Protein AF-A0A7V8RHR5-F1 (afdb_monomer)

Foldseek 3Di:
DALVVLLVVLVPDDDDDPLLVQLSVVVSVCSVVLHAADDDPLFGDLCSSCVSSVHHSQLCDPPRHDPSNVVNRVSCSVCSVNRVVSVVVDPDPVVVVVVVVVVVVVVVVVVVVVVVVVVVVVVVVVVVVVVVVD

Organism: NCBI:txid494916

Structure (mmCIF, N/CA/C/O backbone):
data_AF-A0A7V8RHR5-F1
#
_entry.id   AF-A0A7V8RHR5-F1
#
loop_
_atom_site.group_PDB
_atom_site.id
_atom_site.type_symbol
_atom_site.label_atom_id
_atom_site.label_alt_id
_atom_site.label_comp_id
_atom_site.label_asym_id
_atom_site.label_entity_id
_atom_site.label_seq_id
_atom_site.pdbx_PDB_ins_code
_atom_site.Cartn_x
_atom_site.Cartn_y
_atom_site.Cartn_z
_atom_site.occupancy
_atom_site.B_iso_or_equiv
_atom_site.auth_seq_id
_atom_site.auth_comp_id
_atom_site.auth_asym_id
_atom_site.auth_atom_id
_atom_site.pdbx_PDB_model_num
ATOM 1 N N . MET A 1 1 ? 16.356 12.638 -6.497 1.00 77.25 1 MET A N 1
ATOM 2 C CA . MET A 1 1 ? 14.891 12.557 -6.660 1.00 77.25 1 MET A CA 1
ATOM 3 C C . MET A 1 1 ? 14.276 12.607 -5.276 1.00 77.25 1 MET A C 1
ATOM 5 O O . MET A 1 1 ? 14.777 11.913 -4.400 1.00 77.25 1 MET A O 1
ATOM 9 N N . ASP A 1 2 ? 13.270 13.445 -5.064 1.00 86.75 2 ASP A N 1
ATOM 10 C CA . ASP A 1 2 ? 12.506 13.503 -3.814 1.00 86.75 2 ASP A CA 1
ATOM 11 C C . ASP A 1 2 ? 11.225 12.645 -3.887 1.00 86.75 2 ASP A C 1
ATOM 13 O O . ASP A 1 2 ? 10.862 12.114 -4.940 1.00 86.75 2 ASP A O 1
ATOM 17 N N . VAL A 1 3 ? 10.539 12.505 -2.750 1.00 87.19 3 VAL A N 1
ATOM 18 C CA . VAL A 1 3 ? 9.325 11.683 -2.606 1.00 87.19 3 VAL A CA 1
ATOM 19 C C . VAL A 1 3 ? 8.160 12.198 -3.457 1.00 87.19 3 VAL A C 1
ATOM 21 O O . VAL A 1 3 ? 7.401 11.389 -3.986 1.00 87.19 3 VAL A O 1
ATOM 24 N N . ASN A 1 4 ? 8.014 13.514 -3.631 1.00 89.06 4 ASN A N 1
ATOM 25 C CA . ASN A 1 4 ? 6.925 14.085 -4.427 1.00 89.06 4 ASN A CA 1
ATOM 26 C C . ASN A 1 4 ? 7.129 13.776 -5.910 1.00 89.06 4 ASN A C 1
ATOM 28 O O . ASN A 1 4 ? 6.196 13.333 -6.576 1.00 89.06 4 ASN A O 1
ATOM 32 N N . THR A 1 5 ? 8.368 13.892 -6.391 1.00 92.25 5 THR A N 1
ATOM 33 C CA . THR A 1 5 ? 8.738 13.468 -7.745 1.00 92.25 5 THR A CA 1
ATOM 34 C C . THR A 1 5 ? 8.439 11.975 -7.956 1.00 92.25 5 THR A C 1
ATOM 36 O O . THR A 1 5 ? 7.861 11.596 -8.974 1.00 92.25 5 THR A O 1
ATOM 39 N N . LEU A 1 6 ? 8.756 11.115 -6.979 1.00 91.88 6 LEU A N 1
ATOM 40 C CA . LEU A 1 6 ? 8.431 9.683 -7.043 1.00 91.88 6 LEU A CA 1
ATOM 41 C C . LEU A 1 6 ? 6.912 9.431 -7.102 1.00 91.88 6 LEU A C 1
ATOM 43 O O . LEU A 1 6 ? 6.459 8.596 -7.886 1.00 91.88 6 LEU A O 1
ATOM 47 N N . ILE A 1 7 ? 6.120 10.161 -6.311 1.00 92.81 7 ILE A N 1
ATOM 48 C CA . ILE A 1 7 ? 4.651 10.087 -6.332 1.00 92.81 7 ILE A CA 1
ATOM 49 C C . ILE A 1 7 ? 4.101 10.485 -7.707 1.00 92.81 7 ILE A C 1
ATOM 51 O O . ILE A 1 7 ? 3.210 9.813 -8.226 1.00 92.81 7 ILE A O 1
ATOM 55 N N . GLU A 1 8 ? 4.619 11.552 -8.315 1.00 94.06 8 GLU A N 1
ATOM 56 C CA . GLU A 1 8 ? 4.185 11.980 -9.647 1.00 94.06 8 GLU A CA 1
ATOM 57 C C . GLU A 1 8 ? 4.485 10.936 -10.722 1.00 94.06 8 GLU A C 1
ATOM 59 O O . GLU A 1 8 ? 3.638 10.683 -11.581 1.00 94.06 8 GLU A O 1
ATOM 64 N N . ILE A 1 9 ? 5.663 10.305 -10.667 1.00 94.38 9 ILE A N 1
ATOM 65 C CA . ILE A 1 9 ? 6.023 9.225 -11.592 1.00 94.38 9 ILE A CA 1
ATOM 66 C C . ILE A 1 9 ? 5.085 8.036 -11.387 1.00 94.38 9 ILE A C 1
ATOM 68 O O . ILE A 1 9 ? 4.525 7.540 -12.362 1.00 94.38 9 ILE A O 1
ATOM 72 N N . LEU A 1 10 ? 4.851 7.628 -10.133 1.00 94.00 10 LEU A N 1
ATOM 73 C CA . LEU A 1 10 ? 3.921 6.548 -9.798 1.00 94.00 10 LEU A CA 1
ATOM 74 C C . LEU A 1 10 ? 2.529 6.806 -10.370 1.00 94.00 10 LEU A C 1
ATOM 76 O O . LEU A 1 10 ? 1.970 5.902 -10.976 1.00 94.00 10 LEU A O 1
ATOM 80 N N . LEU A 1 11 ? 1.981 8.017 -10.226 1.00 93.12 11 LEU A N 1
ATOM 81 C CA . LEU A 1 11 ? 0.651 8.376 -10.739 1.00 93.12 11 LEU A CA 1
ATOM 82 C C . LEU A 1 11 ? 0.564 8.381 -12.271 1.00 93.12 11 LEU A C 1
ATOM 84 O O . LEU A 1 11 ? -0.516 8.162 -12.815 1.00 93.12 11 LEU A O 1
ATOM 88 N N . LYS A 1 12 ? 1.681 8.626 -12.962 1.00 94.19 12 LYS A N 1
ATOM 89 C CA . LYS A 1 12 ? 1.762 8.625 -14.431 1.00 94.19 12 LYS A CA 1
ATOM 90 C C . LYS A 1 12 ? 2.016 7.236 -15.020 1.00 94.19 12 LYS A C 1
ATOM 92 O O . LYS A 1 12 ? 1.947 7.087 -16.238 1.00 94.19 12 LYS A O 1
ATOM 97 N N . MET A 1 13 ? 2.315 6.225 -14.198 1.00 93.00 13 MET A N 1
ATOM 98 C CA . MET A 1 13 ? 2.539 4.867 -14.693 1.00 93.00 13 MET A CA 1
ATOM 99 C C . MET A 1 13 ? 1.266 4.305 -15.348 1.00 93.00 13 MET A C 1
ATOM 101 O O . MET A 1 13 ? 0.218 4.273 -14.694 1.00 93.00 13 MET A O 1
ATOM 105 N N . PRO A 1 14 ? 1.343 3.806 -16.595 1.00 89.75 14 PRO A N 1
ATOM 106 C CA . PRO A 1 14 ? 0.232 3.102 -17.214 1.00 89.75 14 PRO A CA 1
ATOM 107 C C . PRO A 1 14 ? 0.073 1.738 -16.537 1.00 89.75 14 PRO A C 1
ATOM 109 O O . PRO A 1 14 ? 0.921 0.860 -16.677 1.00 89.75 14 PRO A O 1
ATOM 112 N N . VAL A 1 15 ? -1.007 1.571 -15.777 1.00 91.25 15 VAL A N 1
ATOM 113 C CA . VA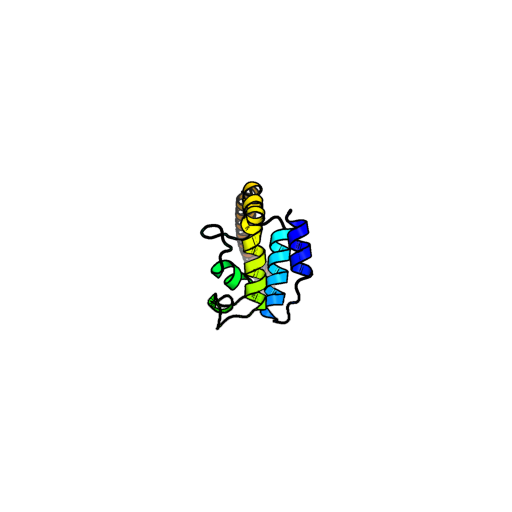L A 1 15 ? -1.350 0.320 -15.090 1.00 91.25 15 VAL A CA 1
ATOM 114 C C . VAL A 1 15 ? -2.740 -0.128 -15.527 1.00 91.25 15 VAL A C 1
ATOM 116 O O . VAL A 1 15 ? -3.721 0.590 -15.347 1.00 91.25 15 VAL A O 1
ATOM 119 N N . GLY A 1 16 ? -2.830 -1.311 -16.133 1.00 84.12 16 GLY A N 1
ATOM 120 C CA . GLY A 1 16 ? -4.087 -1.883 -16.623 1.00 84.12 16 GLY A CA 1
ATOM 121 C C . GLY A 1 16 ? -4.707 -2.881 -15.646 1.00 84.12 16 GLY A C 1
ATOM 122 O O . GLY A 1 16 ? -5.918 -3.099 -15.640 1.00 84.12 16 GLY A O 1
ATOM 123 N N . ASN A 1 17 ? -3.894 -3.492 -14.786 1.00 89.50 17 ASN A N 1
ATOM 124 C CA . ASN A 1 17 ? -4.351 -4.497 -13.838 1.00 89.50 17 ASN A CA 1
ATOM 125 C C . ASN A 1 17 ? -5.013 -3.878 -12.591 1.00 89.50 17 ASN A C 1
ATOM 127 O O . ASN A 1 17 ? -4.446 -3.011 -11.929 1.00 89.50 17 ASN A O 1
ATOM 131 N N . THR A 1 18 ? -6.177 -4.392 -12.182 1.00 90.44 18 THR A N 1
ATOM 132 C CA . THR A 1 18 ? -6.930 -3.879 -11.018 1.00 90.44 18 THR A CA 1
ATOM 133 C C . THR A 1 18 ? -6.161 -3.965 -9.696 1.00 90.44 18 THR A C 1
ATOM 135 O O . THR A 1 18 ? -6.262 -3.059 -8.865 1.00 90.44 18 THR A O 1
ATOM 138 N N . LYS A 1 19 ? -5.345 -5.009 -9.495 1.00 90.94 19 LYS A N 1
ATOM 139 C CA . LYS A 1 19 ? -4.474 -5.125 -8.314 1.00 90.94 19 LYS A CA 1
ATOM 140 C C . LYS A 1 19 ? -3.321 -4.128 -8.378 1.00 90.94 19 LYS A C 1
ATOM 142 O O . LYS A 1 19 ? -2.972 -3.574 -7.342 1.00 90.94 19 LYS A O 1
ATOM 147 N N . ALA A 1 20 ? -2.780 -3.859 -9.567 1.00 93.31 20 ALA A N 1
ATOM 148 C CA . ALA A 1 20 ? -1.745 -2.843 -9.760 1.00 93.31 20 ALA A CA 1
ATOM 149 C C . ALA A 1 20 ? -2.276 -1.427 -9.515 1.00 93.31 20 ALA A C 1
ATOM 151 O O . ALA A 1 20 ? -1.629 -0.658 -8.813 1.00 93.31 20 ALA A O 1
ATOM 152 N N . ILE A 1 21 ? -3.492 -1.116 -9.975 1.00 94.12 21 ILE A N 1
ATOM 153 C CA . ILE A 1 21 ? -4.177 0.149 -9.661 1.00 94.12 21 ILE A CA 1
ATOM 154 C C . ILE A 1 21 ? -4.353 0.298 -8.144 1.00 94.12 21 ILE A C 1
ATOM 156 O O . ILE A 1 21 ? -4.093 1.362 -7.580 1.00 94.12 21 ILE A O 1
ATOM 160 N N . LYS A 1 22 ? -4.774 -0.770 -7.452 1.00 94.38 22 LYS A N 1
ATOM 161 C CA . LYS A 1 22 ? -4.900 -0.756 -5.988 1.00 94.38 22 LYS A CA 1
ATOM 162 C 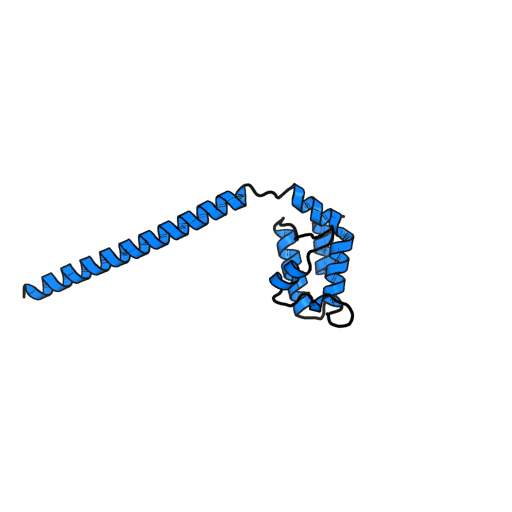C . LYS A 1 22 ? -3.543 -0.562 -5.305 1.00 94.38 22 LYS A C 1
ATOM 164 O O . LYS A 1 22 ? -3.447 0.260 -4.400 1.00 94.38 22 LYS A O 1
ATOM 169 N N . LEU A 1 23 ? -2.504 -1.272 -5.749 1.00 95.00 23 LEU A N 1
ATOM 170 C CA . LEU A 1 23 ? -1.141 -1.122 -5.236 1.00 95.00 23 LEU A CA 1
ATOM 171 C C . LEU A 1 23 ? -0.636 0.314 -5.404 1.00 95.00 23 LEU A C 1
ATOM 173 O O . LEU A 1 23 ? -0.165 0.902 -4.437 1.00 95.00 23 LEU A O 1
ATOM 177 N N . GLN A 1 24 ? -0.780 0.884 -6.601 1.00 95.50 24 GLN A N 1
ATOM 178 C CA . GLN A 1 24 ? -0.385 2.254 -6.919 1.00 95.50 24 GLN A CA 1
ATOM 179 C C . GLN A 1 24 ? -1.061 3.255 -5.974 1.00 95.50 24 GLN A C 1
ATOM 181 O O . GLN A 1 24 ? -0.378 4.078 -5.369 1.00 95.50 24 GLN A O 1
ATOM 186 N N . LYS A 1 25 ? -2.384 3.146 -5.779 1.00 94.12 25 LYS A N 1
ATOM 187 C CA . LYS A 1 25 ? -3.139 4.017 -4.861 1.00 94.12 25 LYS A CA 1
ATOM 188 C C . LYS A 1 25 ? -2.635 3.923 -3.423 1.00 94.12 25 LYS A C 1
ATOM 190 O O . LYS A 1 25 ? -2.348 4.953 -2.821 1.00 94.12 25 LYS A O 1
ATOM 195 N N . VAL A 1 26 ? -2.494 2.704 -2.898 1.00 93.94 26 VAL A N 1
ATOM 196 C CA . VAL A 1 26 ? -2.057 2.482 -1.511 1.00 93.94 26 VAL A CA 1
ATOM 197 C C . VAL A 1 26 ? -0.634 2.991 -1.290 1.00 93.94 26 VAL A C 1
ATOM 199 O O . VAL A 1 26 ? -0.362 3.654 -0.296 1.00 93.94 26 VAL A O 1
ATOM 202 N N . VAL A 1 27 ? 0.276 2.730 -2.228 1.00 93.38 27 VAL A N 1
ATOM 203 C CA . VAL A 1 27 ? 1.655 3.222 -2.145 1.00 93.38 27 VAL A CA 1
ATOM 204 C C . VAL A 1 27 ? 1.689 4.750 -2.156 1.00 93.38 27 VAL A C 1
ATOM 206 O O . VAL A 1 27 ? 2.359 5.346 -1.318 1.00 93.38 27 VAL A O 1
ATOM 209 N N . VAL A 1 28 ? 0.941 5.396 -3.054 1.00 92.69 28 VAL A N 1
ATOM 210 C CA . VAL A 1 28 ? 0.853 6.863 -3.098 1.00 92.69 28 VAL A CA 1
ATOM 211 C C . VAL A 1 28 ? 0.301 7.428 -1.788 1.00 92.69 28 VAL A C 1
ATOM 213 O O . VAL A 1 28 ? 0.816 8.431 -1.301 1.00 92.69 28 VAL A O 1
ATOM 216 N N . GLU A 1 29 ? -0.714 6.798 -1.198 1.00 89.62 29 GLU A N 1
ATOM 217 C CA . GLU A 1 29 ? -1.292 7.218 0.083 1.00 89.62 29 GLU A CA 1
ATOM 218 C C . GLU A 1 29 ? -0.278 7.127 1.232 1.00 89.62 29 GLU A C 1
ATOM 220 O O . GLU A 1 29 ? -0.095 8.099 1.968 1.00 89.62 29 GLU A O 1
ATOM 225 N N . ILE A 1 30 ? 0.449 6.008 1.326 1.00 87.75 30 ILE A N 1
ATOM 226 C CA . ILE A 1 30 ? 1.521 5.814 2.313 1.00 87.75 30 ILE A CA 1
ATOM 227 C C . ILE A 1 30 ? 2.570 6.920 2.174 1.00 87.75 30 ILE A C 1
ATOM 229 O O . ILE A 1 30 ? 2.863 7.611 3.150 1.00 87.75 30 ILE A O 1
ATOM 233 N N . LEU A 1 31 ? 3.071 7.156 0.959 1.00 88.94 31 LEU A N 1
ATOM 234 C CA . LEU A 1 31 ? 4.103 8.167 0.720 1.00 88.94 31 LEU A CA 1
ATOM 235 C C . LEU A 1 31 ? 3.603 9.591 1.008 1.00 88.94 31 LEU A C 1
ATOM 237 O O . LEU A 1 31 ? 4.312 10.372 1.639 1.00 88.94 31 LEU A O 1
ATOM 241 N N . ARG A 1 32 ? 2.364 9.927 0.620 1.00 87.38 32 ARG A N 1
ATOM 242 C CA . ARG A 1 32 ? 1.744 11.233 0.920 1.00 87.38 32 ARG A CA 1
ATOM 243 C C . ARG A 1 32 ? 1.552 11.470 2.413 1.00 87.38 32 ARG A C 1
ATOM 245 O O . ARG A 1 32 ? 1.653 12.605 2.865 1.00 87.38 32 ARG A O 1
ATOM 252 N N . SER A 1 33 ? 1.279 10.413 3.174 1.00 81.69 33 SER A N 1
ATOM 253 C CA . SER A 1 33 ? 1.127 10.493 4.629 1.00 81.69 33 SER A CA 1
ATOM 254 C C . SER A 1 33 ? 2.459 10.667 5.375 1.00 81.69 33 SER A C 1
ATOM 256 O O . SER A 1 33 ? 2.466 10.808 6.598 1.00 81.69 33 SER A O 1
ATOM 258 N N . GLY A 1 34 ? 3.590 10.653 4.658 1.00 80.62 34 GLY A N 1
ATOM 259 C CA . GLY A 1 34 ? 4.929 10.681 5.246 1.00 80.62 34 GLY A CA 1
ATOM 260 C C . GLY A 1 34 ? 5.320 9.365 5.920 1.00 80.62 34 GLY A C 1
ATOM 261 O O . GLY A 1 34 ? 6.319 9.315 6.636 1.00 80.62 34 GLY A O 1
ATOM 262 N N . GLN A 1 35 ? 4.537 8.302 5.721 1.00 80.62 35 GLN A N 1
ATOM 263 C CA . GLN A 1 35 ? 4.882 6.962 6.170 1.00 80.62 35 GLN A CA 1
ATOM 264 C C . GLN A 1 35 ? 5.876 6.319 5.203 1.00 80.62 35 GLN A C 1
ATOM 266 O O . GLN A 1 35 ? 5.854 6.550 3.994 1.00 80.62 35 GLN A O 1
ATOM 271 N N . SER A 1 36 ? 6.739 5.470 5.751 1.00 81.50 36 SER A N 1
ATOM 272 C CA . SER A 1 36 ? 7.708 4.716 4.960 1.00 81.50 36 SER A CA 1
ATOM 273 C C . SER A 1 36 ? 7.164 3.348 4.584 1.00 81.50 36 SER A C 1
ATOM 275 O O . SER A 1 36 ? 6.498 2.683 5.381 1.00 81.50 36 SER A O 1
ATOM 277 N N . LEU A 1 37 ? 7.508 2.891 3.383 1.00 87.25 37 LEU A N 1
ATOM 278 C CA . LEU A 1 37 ? 7.314 1.496 3.012 1.00 87.25 37 LEU A CA 1
ATOM 279 C C . LEU A 1 37 ? 8.273 0.614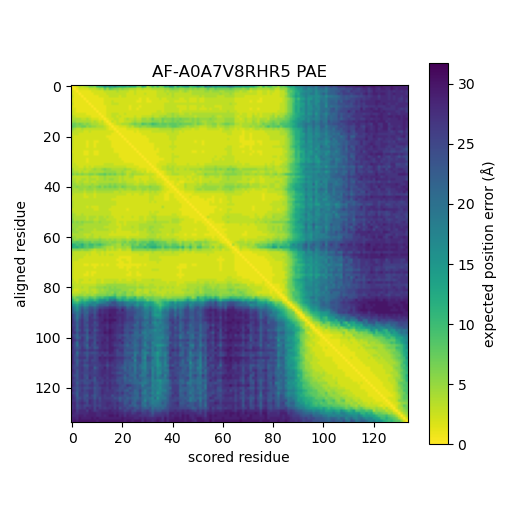 3.816 1.00 87.25 37 LEU A C 1
ATOM 281 O O . LEU A 1 37 ? 9.432 0.967 4.029 1.00 87.25 37 LEU A O 1
ATOM 285 N N . MET A 1 38 ? 7.799 -0.558 4.242 1.00 87.38 38 MET A N 1
ATOM 286 C CA . MET A 1 38 ? 8.678 -1.540 4.871 1.00 87.38 38 MET A CA 1
ATOM 287 C C . MET A 1 38 ? 9.718 -2.021 3.864 1.00 87.38 38 MET A C 1
ATOM 289 O O . MET A 1 38 ? 9.364 -2.481 2.776 1.00 87.38 38 MET A O 1
ATOM 293 N N . LEU A 1 39 ? 10.986 -1.970 4.264 1.00 89.06 39 LEU A N 1
ATOM 294 C CA . LEU A 1 39 ? 12.101 -2.500 3.492 1.00 89.06 39 LEU A CA 1
ATOM 295 C C . LEU A 1 39 ? 12.606 -3.812 4.109 1.00 89.06 39 LEU A C 1
ATOM 297 O O . LEU A 1 39 ? 12.507 -4.029 5.315 1.00 89.06 39 LEU A O 1
ATOM 301 N N . HIS A 1 40 ? 13.152 -4.691 3.279 1.00 86.25 40 HIS A N 1
ATOM 302 C CA . HIS A 1 40 ? 13.805 -5.936 3.658 1.00 86.25 40 HIS A CA 1
ATOM 303 C C . HIS A 1 40 ? 15.067 -6.089 2.801 1.00 86.25 40 HIS A C 1
ATOM 305 O O . HIS A 1 40 ? 14.971 -6.200 1.583 1.00 86.25 40 HIS A O 1
ATOM 311 N N . HIS A 1 41 ? 16.247 -6.050 3.429 1.00 86.19 41 HIS A N 1
ATOM 312 C CA . HIS A 1 41 ? 17.552 -6.005 2.744 1.00 86.19 41 HIS A CA 1
ATOM 313 C C . HIS A 1 41 ? 17.692 -4.875 1.704 1.00 86.19 41 HIS A C 1
ATOM 315 O O . HIS A 1 41 ? 18.272 -5.069 0.644 1.00 86.19 41 HIS A O 1
ATOM 321 N N . GLY A 1 42 ? 17.168 -3.682 2.008 1.00 84.56 42 GLY A N 1
ATOM 322 C CA . GLY A 1 42 ? 17.298 -2.509 1.131 1.00 84.56 42 GLY A CA 1
ATOM 323 C C . GLY A 1 42 ? 16.304 -2.457 -0.034 1.00 84.56 42 GLY A C 1
ATOM 324 O O . GLY A 1 42 ? 16.284 -1.469 -0.756 1.00 84.56 42 GLY A O 1
ATOM 325 N N . GLU A 1 43 ? 15.440 -3.460 -0.177 1.00 90.38 43 GLU A N 1
ATOM 326 C CA . GLU A 1 43 ? 14.354 -3.489 -1.159 1.00 90.38 43 GLU A CA 1
ATOM 327 C C . GLU A 1 43 ? 12.991 -3.436 -0.475 1.00 90.38 43 GLU A C 1
ATOM 329 O O . GLU A 1 43 ? 12.865 -3.743 0.710 1.00 90.38 43 GLU A O 1
ATOM 334 N N . VAL A 1 44 ? 11.939 -3.085 -1.209 1.00 91.81 44 VAL A N 1
ATOM 335 C CA . VAL A 1 44 ? 10.584 -3.083 -0.660 1.00 91.81 44 VAL A CA 1
ATOM 336 C C . VAL A 1 44 ? 10.150 -4.497 -0.275 1.00 91.81 44 VAL A C 1
ATOM 338 O O . VAL A 1 44 ? 10.258 -5.456 -1.042 1.00 91.81 44 VAL A O 1
ATOM 341 N N . ASN A 1 45 ? 9.594 -4.631 0.928 1.00 93.44 45 ASN A N 1
ATOM 342 C CA . ASN A 1 45 ? 9.083 -5.896 1.423 1.00 93.44 45 ASN A CA 1
ATOM 343 C C . ASN A 1 45 ? 7.814 -6.306 0.658 1.00 93.44 45 ASN A C 1
ATOM 345 O O . ASN A 1 45 ? 6.710 -5.811 0.905 1.00 93.44 45 ASN A O 1
ATOM 349 N N . LEU A 1 46 ? 7.973 -7.266 -0.253 1.00 94.06 46 LEU A N 1
ATOM 350 C CA . LEU A 1 46 ? 6.887 -7.771 -1.094 1.00 94.06 46 LEU A CA 1
ATOM 351 C C . LEU A 1 46 ? 5.756 -8.424 -0.295 1.00 94.06 46 LEU A C 1
ATOM 353 O O . LEU A 1 46 ? 4.605 -8.342 -0.714 1.00 94.06 46 LEU A O 1
ATOM 357 N N . SER A 1 47 ? 6.052 -9.072 0.836 1.00 93.50 47 SER A N 1
ATOM 358 C CA . SER A 1 47 ? 5.018 -9.671 1.689 1.00 93.50 47 SER A CA 1
ATOM 359 C C . SER A 1 47 ? 4.143 -8.588 2.323 1.00 93.50 47 SER A C 1
ATOM 361 O O . SER A 1 47 ? 2.920 -8.720 2.329 1.00 93.50 47 SER A O 1
ATOM 363 N N . SER A 1 48 ? 4.754 -7.493 2.786 1.00 90.50 48 SER A N 1
ATOM 364 C CA . SER A 1 48 ? 4.027 -6.343 3.333 1.00 90.50 48 SER A CA 1
ATOM 365 C C . SER A 1 48 ? 3.162 -5.663 2.268 1.00 90.50 48 SER A C 1
ATOM 367 O O . SER A 1 48 ? 1.988 -5.394 2.515 1.00 90.50 48 SER A O 1
ATOM 369 N N . LEU A 1 49 ? 3.690 -5.452 1.055 1.00 92.62 49 LEU A N 1
ATOM 370 C CA . LEU A 1 49 ? 2.896 -4.923 -0.064 1.00 92.62 49 LEU A CA 1
ATOM 371 C C . LEU A 1 49 ? 1.729 -5.845 -0.438 1.00 92.62 49 LEU A C 1
ATOM 373 O O . LEU A 1 49 ? 0.622 -5.373 -0.693 1.00 92.62 49 LEU A O 1
ATOM 377 N N . ALA A 1 50 ? 1.963 -7.159 -0.462 1.00 92.38 50 ALA A N 1
ATOM 378 C CA . ALA A 1 50 ? 0.932 -8.139 -0.781 1.00 92.38 50 ALA A CA 1
ATOM 379 C C . ALA A 1 50 ? -0.237 -8.060 0.214 1.00 92.38 50 ALA A C 1
ATOM 381 O O . ALA A 1 50 ? -1.400 -8.015 -0.195 1.00 92.38 50 ALA A O 1
ATOM 382 N N . ALA A 1 51 ? 0.078 -7.965 1.511 1.00 89.88 51 ALA A N 1
ATOM 383 C CA . ALA A 1 51 ? -0.908 -7.836 2.577 1.00 89.88 51 ALA A CA 1
ATOM 384 C C . ALA A 1 51 ? -1.764 -6.568 2.424 1.00 89.88 51 ALA A C 1
ATOM 386 O O . ALA A 1 51 ? -2.988 -6.645 2.509 1.00 89.88 51 ALA A O 1
ATOM 387 N N . LEU A 1 52 ? -1.144 -5.425 2.108 1.00 88.94 52 LEU A N 1
ATOM 388 C CA . LEU A 1 52 ? -1.843 -4.149 1.897 1.00 88.94 52 LEU A CA 1
ATOM 389 C C . LEU A 1 52 ? -2.841 -4.193 0.728 1.00 88.94 52 LEU A C 1
ATOM 391 O O . LEU A 1 52 ? -3.916 -3.593 0.773 1.00 88.94 52 LEU A O 1
ATOM 395 N N . VAL A 1 53 ? -2.502 -4.921 -0.334 1.00 89.50 53 VAL A N 1
ATOM 396 C CA . VAL A 1 53 ? -3.343 -5.027 -1.535 1.00 89.50 53 VAL A CA 1
ATOM 397 C C . VAL A 1 53 ? -4.348 -6.181 -1.427 1.00 89.50 53 VAL A C 1
ATOM 399 O O . VAL A 1 53 ? -5.346 -6.194 -2.153 1.00 89.50 53 VAL A O 1
ATOM 402 N N . GLY A 1 54 ? -4.166 -7.100 -0.475 1.00 90.38 54 GLY A N 1
ATOM 403 C CA . GLY A 1 54 ? -4.993 -8.297 -0.311 1.00 90.38 54 GLY A CA 1
ATOM 404 C C . GLY A 1 54 ? -4.678 -9.362 -1.362 1.00 90.38 54 GLY A C 1
ATOM 405 O O . GLY A 1 54 ? -5.582 -9.981 -1.919 1.00 90.38 54 GLY A O 1
ATOM 406 N N . CYS A 1 55 ? -3.400 -9.536 -1.697 1.00 90.50 55 CYS A N 1
ATOM 407 C CA . CYS A 1 55 ? -2.936 -10.543 -2.642 1.00 90.50 55 CYS A CA 1
ATOM 408 C C . CYS A 1 55 ? -1.780 -11.366 -2.061 1.00 90.50 55 CYS A C 1
ATOM 410 O O . CYS A 1 55 ? -1.282 -11.108 -0.970 1.00 90.50 55 CYS A O 1
ATOM 412 N N . THR A 1 56 ? -1.357 -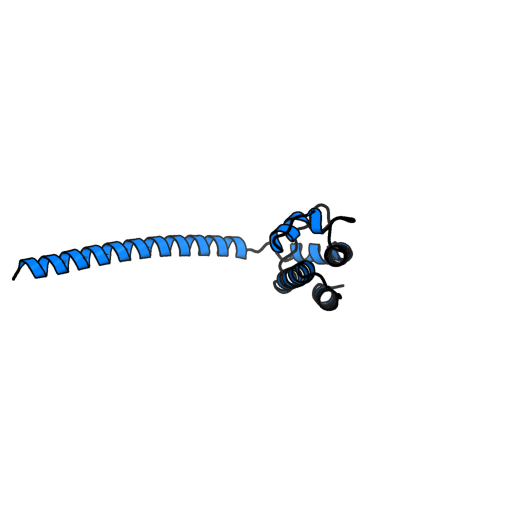12.397 -2.790 1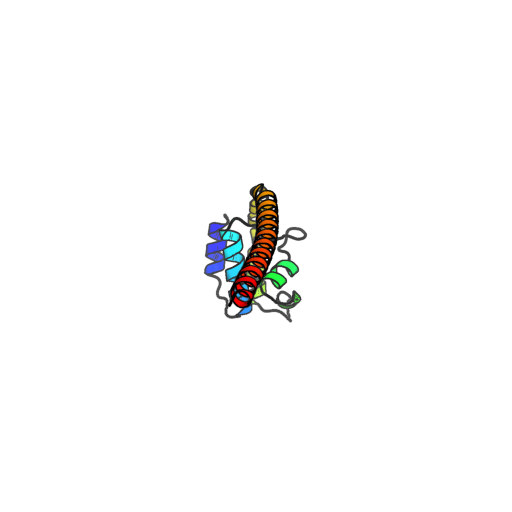.00 92.81 56 THR A N 1
ATOM 413 C CA . THR A 1 56 ? -0.183 -13.195 -2.418 1.00 92.81 56 THR A CA 1
ATOM 414 C C . THR A 1 56 ? 1.087 -12.587 -3.005 1.00 92.81 56 THR A C 1
ATOM 416 O O . THR A 1 56 ? 1.050 -12.045 -4.113 1.00 92.81 56 THR A O 1
ATOM 419 N N . ARG A 1 57 ? 2.238 -12.811 -2.359 1.00 93.19 57 ARG A N 1
ATOM 420 C CA . ARG A 1 57 ? 3.563 -12.412 -2.873 1.00 93.19 57 ARG A CA 1
ATOM 421 C C . ARG A 1 57 ? 3.853 -12.917 -4.299 1.00 93.19 57 ARG A C 1
ATOM 423 O O . ARG A 1 57 ? 4.621 -12.296 -5.024 1.00 93.19 57 ARG A O 1
ATOM 430 N N . GLN A 1 58 ? 3.187 -13.994 -4.733 1.00 92.94 58 GLN A N 1
ATOM 431 C CA . GLN A 1 58 ? 3.294 -14.543 -6.091 1.00 92.94 58 GLN A CA 1
ATOM 432 C C . GLN A 1 58 ? 2.930 -13.538 -7.194 1.00 92.94 58 GLN A C 1
ATOM 434 O O . GLN A 1 58 ? 3.441 -13.640 -8.305 1.00 92.94 58 GLN A O 1
ATOM 439 N N . CYS A 1 59 ? 2.113 -12.527 -6.880 1.00 91.38 59 CYS A N 1
ATOM 440 C CA . CYS A 1 59 ? 1.742 -11.465 -7.815 1.00 91.38 59 CYS A CA 1
ATOM 441 C C . CYS A 1 59 ? 2.926 -10.589 -8.268 1.00 91.38 59 CYS A C 1
ATOM 443 O O . CYS A 1 59 ? 2.778 -9.855 -9.243 1.00 91.38 59 CYS A O 1
ATOM 445 N N . PHE A 1 60 ? 4.079 -10.680 -7.597 1.00 93.50 60 PHE A N 1
ATOM 446 C CA . PHE A 1 60 ? 5.286 -9.906 -7.897 1.00 93.50 60 PHE A CA 1
ATOM 447 C C . PHE A 1 60 ? 6.389 -10.714 -8.599 1.00 93.50 60 PHE A C 1
ATOM 449 O O . PHE A 1 60 ? 7.427 -10.147 -8.925 1.00 93.50 60 PHE A O 1
ATOM 456 N N . TYR A 1 61 ? 6.204 -12.016 -8.846 1.00 92.06 61 TYR A N 1
ATOM 457 C CA . TYR A 1 61 ? 7.233 -12.840 -9.490 1.00 92.06 61 TYR A CA 1
ATOM 458 C C . TYR A 1 61 ? 7.041 -12.949 -11.009 1.00 92.06 61 TYR A C 1
ATOM 460 O O . TYR A 1 61 ? 5.898 -12.995 -11.479 1.00 92.06 61 TYR A O 1
ATOM 468 N N . PRO A 1 62 ? 8.134 -13.018 -11.792 1.00 88.38 62 PRO A N 1
ATOM 469 C CA . PRO A 1 62 ? 8.064 -13.336 -13.217 1.00 88.38 62 PRO A CA 1
ATOM 470 C C . PRO A 1 62 ? 7.326 -14.659 -13.469 1.00 88.38 62 PRO A C 1
ATOM 472 O O . PRO A 1 62 ? 7.433 -15.597 -12.680 1.00 88.38 62 PRO A O 1
ATOM 475 N N . GLY A 1 63 ? 6.548 -14.732 -14.553 1.00 85.12 63 GLY A N 1
ATOM 476 C CA . GLY A 1 63 ? 5.846 -15.955 -14.975 1.00 85.12 63 GLY A CA 1
ATOM 477 C C . GLY A 1 63 ? 4.634 -16.373 -14.126 1.00 85.12 63 GLY A C 1
ATOM 478 O O . GLY A 1 63 ? 3.972 -17.349 -14.459 1.00 85.12 63 GLY A O 1
ATOM 479 N N . ARG A 1 64 ? 4.320 -15.654 -13.041 1.00 83.75 64 ARG A N 1
ATOM 480 C CA . ARG A 1 64 ? 3.108 -15.872 -12.221 1.00 83.75 64 ARG A CA 1
ATOM 481 C C . ARG A 1 64 ? 2.347 -14.580 -11.957 1.00 83.75 64 ARG A C 1
ATOM 483 O O . ARG A 1 64 ? 1.120 -14.567 -11.936 1.00 83.75 64 ARG A O 1
ATOM 490 N N . GLY A 1 65 ? 3.091 -13.513 -11.690 1.00 84.44 65 GLY A N 1
ATOM 491 C CA . GLY A 1 65 ? 2.565 -12.218 -11.304 1.00 84.44 65 GLY A CA 1
ATOM 492 C C . GLY A 1 65 ? 2.183 -11.319 -12.471 1.00 84.44 65 GLY A C 1
ATOM 493 O O . GLY A 1 65 ? 2.299 -11.688 -13.635 1.00 84.44 65 GLY A O 1
ATOM 494 N N . HIS A 1 66 ? 1.761 -10.103 -12.138 1.00 89.06 66 HIS A N 1
ATOM 495 C CA . HIS A 1 66 ? 1.370 -9.099 -13.125 1.00 89.06 66 HIS A CA 1
ATOM 496 C C . HIS A 1 66 ? 2.539 -8.165 -13.426 1.00 89.06 66 HIS A C 1
ATOM 498 O O . HIS A 1 66 ? 3.210 -7.697 -12.505 1.00 89.06 66 HIS A O 1
ATOM 504 N N . ASP A 1 67 ? 2.758 -7.875 -14.702 1.00 92.19 67 ASP A N 1
ATOM 505 C CA . ASP A 1 67 ? 3.874 -7.044 -15.162 1.00 92.19 67 ASP A CA 1
ATOM 506 C C . ASP A 1 67 ? 3.796 -5.639 -14.559 1.00 92.19 67 ASP A C 1
ATOM 508 O O . ASP A 1 67 ? 4.779 -5.161 -14.002 1.00 92.19 67 ASP A O 1
ATOM 512 N N . ASP A 1 68 ? 2.594 -5.064 -14.506 1.00 93.69 68 ASP A N 1
ATOM 513 C CA . ASP A 1 68 ? 2.306 -3.782 -13.856 1.00 93.69 68 ASP A CA 1
ATOM 514 C C . ASP A 1 68 ? 2.722 -3.752 -12.374 1.00 93.69 68 ASP A C 1
ATOM 516 O O . ASP A 1 68 ? 3.324 -2.790 -11.899 1.00 93.69 68 ASP A O 1
ATOM 520 N N . MET A 1 69 ? 2.438 -4.828 -11.626 1.00 93.50 69 MET A N 1
ATOM 521 C CA . MET A 1 69 ? 2.816 -4.934 -10.210 1.00 93.50 69 MET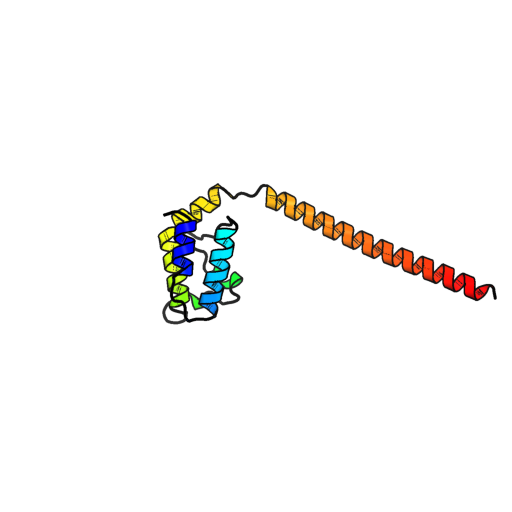 A CA 1
ATOM 522 C C . MET A 1 69 ? 4.340 -4.949 -10.061 1.00 93.50 69 MET A C 1
ATOM 524 O O . MET A 1 69 ? 4.884 -4.327 -9.149 1.00 93.50 69 MET A O 1
ATOM 528 N N . ARG A 1 70 ? 5.035 -5.652 -10.964 1.00 94.38 70 ARG A N 1
ATOM 529 C CA . ARG A 1 70 ? 6.501 -5.710 -10.977 1.00 94.38 70 ARG A CA 1
ATOM 530 C C . ARG A 1 70 ? 7.117 -4.384 -11.402 1.00 94.38 70 ARG A C 1
ATOM 532 O O . ARG A 1 70 ? 8.118 -3.993 -10.814 1.00 94.38 70 ARG A O 1
ATOM 539 N N . ALA A 1 71 ? 6.511 -3.680 -12.354 1.00 94.62 71 ALA A N 1
ATOM 540 C CA . ALA A 1 71 ? 6.949 -2.356 -12.776 1.00 94.62 71 ALA A CA 1
ATOM 541 C C . ALA A 1 71 ? 6.879 -1.355 -11.613 1.00 94.62 71 ALA A C 1
ATOM 543 O O . ALA A 1 71 ? 7.843 -0.629 -11.378 1.00 94.62 71 ALA A O 1
ATOM 544 N N . ILE A 1 72 ? 5.792 -1.376 -10.829 1.00 95.19 72 ILE A N 1
ATOM 545 C CA . ILE A 1 72 ? 5.671 -0.532 -9.629 1.00 95.19 72 ILE A CA 1
ATOM 546 C C . ILE A 1 72 ? 6.777 -0.873 -8.623 1.00 95.19 72 ILE A C 1
ATOM 548 O O . ILE A 1 72 ? 7.473 0.018 -8.145 1.00 95.19 72 ILE A O 1
ATOM 552 N N . VAL A 1 73 ? 6.976 -2.158 -8.314 1.00 94.94 73 VAL A N 1
ATOM 553 C CA . VAL A 1 73 ? 8.027 -2.594 -7.376 1.00 94.94 73 VAL A CA 1
ATOM 554 C C . VAL A 1 73 ? 9.422 -2.204 -7.867 1.00 94.94 73 VAL A C 1
ATOM 556 O O . VAL A 1 73 ? 10.236 -1.732 -7.079 1.00 94.94 73 VAL A O 1
ATOM 559 N N . SER A 1 74 ? 9.698 -2.365 -9.159 1.00 94.94 74 SER A N 1
ATOM 560 C CA . SER A 1 74 ? 10.980 -2.005 -9.764 1.00 94.94 74 SER A CA 1
ATOM 561 C C . SER A 1 74 ? 11.247 -0.504 -9.659 1.00 94.94 74 SER A C 1
ATOM 563 O O . SER A 1 74 ? 12.348 -0.113 -9.267 1.00 94.94 74 SER A O 1
ATOM 565 N N . LEU A 1 75 ? 10.236 0.335 -9.908 1.00 95.12 75 LEU A N 1
ATOM 566 C CA . LEU A 1 75 ? 10.340 1.779 -9.703 1.00 95.12 75 LEU A CA 1
ATOM 567 C C . LEU A 1 75 ? 10.652 2.112 -8.236 1.00 95.12 75 LEU A C 1
ATOM 569 O O . LEU A 1 75 ? 11.557 2.895 -7.957 1.00 95.12 75 LEU A O 1
ATOM 573 N N . LEU A 1 76 ? 9.940 1.490 -7.293 1.00 93.69 76 LEU A N 1
ATOM 574 C CA . LEU A 1 76 ? 10.157 1.716 -5.863 1.00 93.69 76 LEU A CA 1
ATOM 575 C C . LEU A 1 76 ? 11.563 1.298 -5.417 1.00 93.69 76 LEU A C 1
ATOM 577 O O . LEU A 1 76 ? 12.223 2.053 -4.709 1.00 93.69 76 LEU A O 1
ATOM 581 N N . ASN A 1 77 ? 12.043 0.136 -5.863 1.00 94.06 77 ASN A N 1
ATOM 582 C CA . ASN A 1 77 ? 13.381 -0.355 -5.533 1.00 94.06 77 ASN A CA 1
ATOM 583 C C . ASN A 1 77 ? 14.487 0.508 -6.160 1.00 94.06 77 ASN A C 1
ATOM 585 O O . ASN A 1 77 ? 15.497 0.766 -5.512 1.00 94.06 77 ASN A O 1
ATOM 589 N N . THR A 1 78 ? 14.274 1.032 -7.372 1.00 94.31 78 THR A N 1
ATOM 590 C CA . THR A 1 78 ? 15.203 1.980 -8.023 1.00 94.31 78 THR A CA 1
ATOM 591 C C . THR A 1 78 ? 15.406 3.241 -7.175 1.00 94.31 78 THR A C 1
ATOM 593 O O . THR A 1 78 ? 16.475 3.851 -7.183 1.00 94.31 78 THR A O 1
ATOM 596 N N . HIS A 1 79 ? 14.393 3.611 -6.390 1.00 91.12 79 HIS A N 1
ATOM 597 C CA . HIS A 1 79 ? 14.410 4.766 -5.499 1.00 91.12 79 HIS A CA 1
ATOM 598 C C . HIS A 1 79 ? 14.353 4.367 -4.016 1.00 91.12 79 HIS A C 1
ATOM 600 O O . HIS A 1 79 ? 13.921 5.157 -3.176 1.00 91.12 79 HIS A O 1
ATOM 606 N N . ALA A 1 80 ? 14.839 3.169 -3.664 1.00 86.94 80 ALA A N 1
ATOM 607 C CA . ALA A 1 80 ? 14.789 2.655 -2.296 1.00 86.94 80 ALA A CA 1
ATOM 608 C C . ALA A 1 80 ? 15.520 3.544 -1.280 1.00 86.94 80 ALA A C 1
ATOM 610 O O . ALA A 1 80 ? 15.095 3.639 -0.133 1.00 86.94 80 ALA A O 1
ATOM 611 N N . SER A 1 81 ? 16.572 4.257 -1.691 1.00 84.44 81 SER A N 1
ATOM 612 C CA . SER A 1 81 ? 17.264 5.233 -0.837 1.00 84.44 81 SER A CA 1
ATOM 613 C C . SER A 1 81 ? 16.368 6.412 -0.442 1.00 84.44 81 SER A C 1
ATOM 615 O O . SER A 1 81 ? 16.423 6.876 0.693 1.00 84.44 81 SER A O 1
ATOM 617 N N . VAL A 1 82 ? 15.492 6.862 -1.345 1.00 84.69 82 VAL A N 1
ATOM 618 C CA . VAL A 1 82 ? 14.491 7.903 -1.067 1.00 84.69 82 VAL A CA 1
ATOM 619 C C . VAL A 1 82 ? 13.468 7.382 -0.057 1.00 84.69 82 VAL A C 1
ATOM 621 O O . VAL A 1 82 ? 13.147 8.079 0.900 1.00 84.69 82 VAL A O 1
ATOM 624 N N . LEU A 1 83 ? 13.031 6.128 -0.220 1.00 83.19 83 LEU A N 1
ATOM 625 C CA . LEU A 1 83 ? 12.115 5.452 0.704 1.00 83.19 83 LEU A CA 1
ATOM 626 C C . LEU A 1 83 ? 12.743 5.227 2.088 1.00 83.19 83 LEU A C 1
ATOM 628 O O . LEU A 1 83 ? 12.072 5.395 3.101 1.00 83.19 83 LEU A O 1
ATOM 632 N N . ALA A 1 84 ? 14.032 4.886 2.143 1.00 78.56 84 ALA A N 1
ATOM 633 C CA . ALA A 1 84 ? 14.780 4.710 3.385 1.00 78.56 84 ALA A CA 1
ATOM 634 C C . ALA A 1 84 ? 14.984 6.041 4.127 1.00 78.56 84 ALA A C 1
ATOM 636 O O . ALA A 1 84 ? 14.922 6.082 5.351 1.00 78.56 84 ALA A O 1
ATOM 637 N N . ASN A 1 85 ? 15.152 7.150 3.406 1.00 70.62 85 ASN A N 1
ATOM 638 C CA . ASN A 1 85 ? 15.270 8.479 4.010 1.00 70.62 85 ASN A CA 1
ATOM 639 C C . ASN A 1 85 ? 13.933 9.022 4.550 1.00 70.62 85 ASN A C 1
ATOM 641 O O . ASN A 1 85 ? 13.930 9.946 5.360 1.00 70.62 85 ASN A O 1
ATOM 645 N N . CYS A 1 86 ? 12.793 8.434 4.175 1.00 61.47 86 CYS A N 1
ATOM 646 C CA . CYS A 1 86 ? 11.528 8.659 4.882 1.00 61.47 86 CYS A CA 1
ATOM 647 C C . CYS A 1 86 ? 11.510 7.987 6.269 1.00 61.47 86 CYS A C 1
ATOM 649 O O . CYS A 1 86 ? 10.754 8.405 7.150 1.00 61.47 86 CYS A O 1
ATOM 651 N N . VAL A 1 87 ? 12.338 6.956 6.488 1.00 54.44 87 VAL A N 1
ATOM 652 C CA . VAL A 1 87 ? 12.404 6.205 7.755 1.00 54.44 87 VAL A CA 1
ATOM 653 C C . VAL A 1 87 ? 13.107 7.036 8.830 1.00 54.44 87 VAL A C 1
ATOM 655 O O . VAL A 1 87 ? 12.707 7.005 9.992 1.00 54.44 87 VAL A O 1
ATOM 658 N N . SER A 1 88 ? 14.105 7.845 8.457 1.00 48.47 88 SER A N 1
ATOM 659 C CA . SER A 1 88 ? 14.888 8.663 9.396 1.00 48.47 88 SER A CA 1
ATOM 660 C C . SER A 1 88 ? 14.146 9.889 9.945 1.00 48.47 88 SER A C 1
ATOM 662 O O . SER A 1 88 ? 14.570 10.449 10.954 1.00 48.47 88 SER A O 1
ATOM 664 N N . SER A 1 89 ? 13.008 10.271 9.358 1.00 43.41 89 SER A N 1
ATOM 665 C CA . SER A 1 89 ? 12.115 11.314 9.888 1.00 43.41 89 SER A CA 1
ATOM 666 C C . SER A 1 89 ? 10.865 10.755 10.584 1.00 43.41 89 SER A C 1
ATOM 668 O O . SER A 1 89 ? 10.042 11.524 11.084 1.00 43.41 89 SER A O 1
ATOM 670 N N . SER A 1 90 ? 10.722 9.425 10.664 1.00 43.44 90 SER A N 1
ATOM 671 C CA . SER A 1 90 ? 9.517 8.770 11.177 1.00 43.44 90 SER A CA 1
ATOM 672 C C . SER A 1 90 ? 9.802 7.591 12.114 1.00 43.44 90 SER A C 1
ATOM 674 O O . SER A 1 90 ? 9.203 6.528 11.995 1.00 43.44 90 SER A O 1
ATOM 676 N N . THR A 1 91 ? 10.589 7.800 13.170 1.00 43.81 91 THR A N 1
ATOM 677 C CA . THR A 1 91 ? 10.188 7.204 14.457 1.00 43.81 91 THR A CA 1
ATOM 678 C C . THR A 1 91 ? 9.061 8.091 14.975 1.00 43.81 91 THR A C 1
ATOM 680 O O . THR A 1 91 ? 9.355 9.216 15.376 1.00 43.81 91 THR A O 1
ATOM 683 N N . PRO A 1 92 ? 7.768 7.713 14.950 1.00 47.69 92 PRO A N 1
ATOM 684 C CA . PRO A 1 92 ? 6.737 8.633 15.387 1.00 47.69 92 PRO A CA 1
ATOM 685 C C . PRO A 1 92 ? 6.682 8.543 16.915 1.00 47.69 92 PRO A C 1
ATOM 687 O O . PRO A 1 92 ? 6.154 7.555 17.432 1.00 47.69 92 PRO A O 1
ATOM 690 N N . PRO A 1 93 ? 7.058 9.588 17.678 1.00 50.81 93 PRO A N 1
ATOM 691 C CA . PRO A 1 93 ? 6.626 9.709 19.075 1.00 50.81 93 PRO A CA 1
ATOM 692 C C . PRO A 1 93 ? 5.084 9.706 19.208 1.00 50.81 93 PRO A C 1
ATOM 694 O O . PRO A 1 93 ? 4.538 9.648 20.310 1.00 50.81 93 PRO A O 1
ATOM 697 N N . LYS A 1 94 ? 4.362 9.754 18.078 1.00 51.97 94 LYS A N 1
ATOM 698 C CA . LYS A 1 94 ? 2.906 9.689 17.956 1.00 51.97 94 LYS A CA 1
ATOM 699 C C . LYS A 1 94 ? 2.321 8.270 17.986 1.00 51.97 94 LYS A C 1
ATOM 701 O O . LYS A 1 94 ? 1.174 8.158 18.391 1.00 51.97 94 LYS A O 1
ATOM 706 N N . LEU A 1 95 ? 3.048 7.201 17.638 1.00 50.72 95 LEU A N 1
ATOM 707 C CA . LEU A 1 95 ? 2.489 5.831 17.658 1.00 50.72 95 LEU A CA 1
ATOM 708 C C . LEU A 1 95 ? 2.231 5.339 19.089 1.00 50.72 95 LEU A C 1
ATOM 710 O O . LEU A 1 95 ? 1.167 4.799 19.376 1.00 50.72 95 LEU A O 1
ATOM 714 N N . GLY A 1 96 ? 3.159 5.617 20.011 1.00 54.34 96 GLY A N 1
ATOM 715 C CA . GLY A 1 96 ? 2.961 5.335 21.435 1.00 54.34 96 GLY A CA 1
ATOM 716 C C . GLY A 1 96 ? 1.785 6.124 22.017 1.00 54.34 96 GLY A C 1
ATOM 717 O O . GLY A 1 96 ? 0.901 5.548 22.644 1.00 54.34 96 GLY A O 1
ATOM 718 N N . LYS A 1 97 ? 1.712 7.434 21.738 1.00 62.72 97 LYS A N 1
ATOM 719 C CA . LYS A 1 97 ? 0.598 8.288 22.191 1.00 6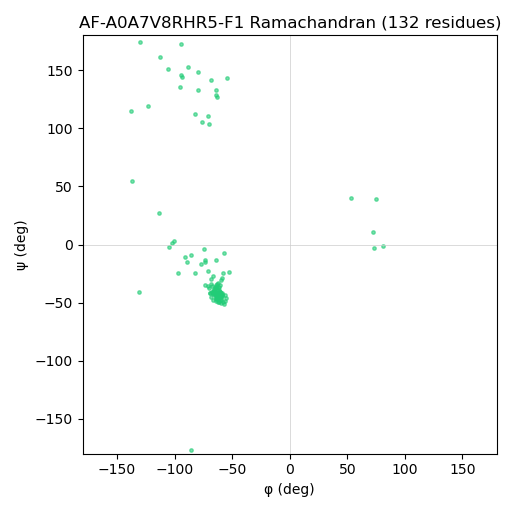2.72 97 LYS A CA 1
ATOM 720 C C . LYS A 1 97 ? -0.747 7.875 21.588 1.00 62.72 97 LYS A C 1
ATOM 722 O O . LYS A 1 97 ? -1.757 7.931 22.287 1.00 62.72 97 LYS A O 1
ATOM 727 N N . LEU A 1 98 ? -0.766 7.446 20.326 1.00 67.81 98 LEU A N 1
ATOM 728 C CA . LEU A 1 98 ? -1.969 6.965 19.651 1.00 67.81 98 LEU A CA 1
ATOM 729 C C . LEU A 1 98 ? -2.443 5.637 20.246 1.00 67.81 98 LEU A C 1
ATOM 731 O O . LEU A 1 98 ? -3.620 5.523 20.557 1.00 67.81 98 LEU A O 1
ATOM 735 N N . ASN A 1 99 ? -1.542 4.682 20.491 1.00 67.94 99 ASN A N 1
ATOM 736 C CA . ASN A 1 99 ? -1.890 3.411 21.134 1.00 67.94 99 ASN A CA 1
ATOM 737 C C . ASN A 1 99 ? -2.400 3.614 22.564 1.00 67.94 99 ASN A C 1
ATOM 739 O O . ASN A 1 99 ? -3.409 3.026 22.941 1.00 67.94 99 ASN A O 1
ATOM 743 N N . VAL A 1 100 ? -1.767 4.495 23.344 1.00 76.62 100 VAL A N 1
ATOM 744 C CA . VAL A 1 100 ? -2.249 4.851 24.690 1.00 76.62 100 VAL A CA 1
ATOM 745 C C . VAL A 1 100 ? -3.631 5.504 24.617 1.00 76.62 100 VAL A C 1
ATOM 747 O O . VAL A 1 100 ? -4.517 5.155 25.395 1.00 76.62 100 VAL A O 1
ATOM 750 N N . SER A 1 101 ? -3.844 6.409 23.659 1.00 79.00 101 SER A N 1
ATOM 751 C CA . SER A 1 101 ? -5.147 7.054 23.460 1.00 79.00 101 SER A CA 1
ATOM 752 C C . SER A 1 101 ? -6.212 6.051 23.015 1.00 79.00 101 SER A C 1
ATOM 754 O O . SER A 1 101 ? -7.328 6.093 23.518 1.00 79.00 101 SER A O 1
ATOM 756 N N . LEU A 1 102 ? -5.868 5.109 22.135 1.00 84.94 102 LEU A N 1
ATOM 757 C CA . LEU A 1 102 ? -6.761 4.052 21.670 1.00 84.94 102 LEU A CA 1
ATOM 758 C C . LEU A 1 102 ? -7.158 3.115 22.815 1.00 84.94 102 LEU A C 1
ATOM 760 O O . LEU A 1 102 ? -8.344 2.875 23.019 1.00 84.94 102 LEU A O 1
ATOM 764 N N . HIS A 1 103 ? -6.193 2.643 23.609 1.00 84.19 103 HIS A N 1
ATOM 765 C CA . HIS A 1 103 ? -6.473 1.817 24.785 1.00 84.19 103 HIS A CA 1
ATOM 766 C C . HIS A 1 103 ? -7.324 2.555 25.820 1.00 84.19 103 HIS A C 1
ATOM 768 O O . HIS A 1 103 ? -8.241 1.963 26.389 1.00 84.19 103 HIS A O 1
ATOM 774 N N . LYS A 1 104 ? -7.065 3.851 26.031 1.00 90.81 104 LYS A N 1
ATOM 775 C CA . LYS A 1 104 ? -7.879 4.683 26.919 1.00 90.81 104 LYS A CA 1
ATOM 776 C C . LYS A 1 104 ? -9.318 4.789 26.414 1.00 90.81 104 LYS A C 1
ATOM 778 O O . LYS A 1 104 ? -10.237 4.503 27.169 1.00 90.81 104 LYS A O 1
ATOM 783 N N . VAL A 1 105 ? -9.510 5.116 25.135 1.00 88.50 105 VAL A N 1
ATOM 784 C CA . VAL A 1 105 ? -10.844 5.221 24.527 1.00 88.50 105 VAL A CA 1
ATOM 785 C C . VAL A 1 105 ? -11.591 3.889 24.591 1.00 88.50 105 VAL A C 1
ATOM 787 O O . VAL A 1 105 ? -12.776 3.886 24.904 1.00 88.50 105 VAL A O 1
ATOM 790 N N . LEU A 1 106 ? -10.926 2.758 24.342 1.00 88.62 106 LEU A N 1
ATOM 791 C CA . LEU A 1 106 ? -11.546 1.433 24.453 1.00 88.62 106 LEU A CA 1
ATOM 792 C C . LEU A 1 106 ? -11.987 1.124 25.891 1.00 88.62 106 LEU A C 1
ATOM 794 O O . LEU A 1 106 ? -13.126 0.706 26.098 1.00 88.62 106 LEU A O 1
ATOM 798 N N . SER A 1 107 ? -11.126 1.400 26.873 1.00 88.38 107 SER A N 1
ATOM 799 C CA . SER A 1 107 ? -11.441 1.241 28.299 1.00 88.38 107 SER A CA 1
ATOM 800 C C . SER A 1 107 ? -12.619 2.125 28.729 1.00 88.38 107 SER A C 1
ATOM 802 O O . SER A 1 107 ? -13.560 1.655 29.376 1.00 88.38 107 SER A O 1
ATOM 804 N N . ASP A 1 108 ? -12.623 3.390 28.300 1.00 90.88 108 ASP A N 1
ATOM 805 C CA . ASP A 1 108 ? -13.706 4.333 28.581 1.00 90.88 108 ASP A CA 1
ATOM 806 C C . ASP A 1 108 ? -15.026 3.866 27.938 1.00 90.88 108 ASP A C 1
ATOM 808 O O . ASP A 1 108 ? -16.082 3.918 28.569 1.00 90.88 108 ASP A O 1
ATOM 812 N N . ASN A 1 109 ? -14.979 3.318 26.719 1.00 92.06 109 ASN A N 1
ATOM 813 C CA . ASN A 1 109 ? -16.150 2.781 26.020 1.00 92.06 109 ASN A CA 1
ATOM 814 C C . ASN A 1 109 ? -16.736 1.552 26.741 1.00 92.06 109 ASN A C 1
ATOM 816 O O . ASN A 1 109 ? -17.950 1.446 26.923 1.00 92.06 109 ASN A O 1
ATOM 820 N N . GLU A 1 110 ? -15.888 0.640 27.224 1.00 91.62 110 GLU A N 1
ATOM 821 C CA . GLU A 1 110 ? -16.323 -0.499 28.042 1.00 91.62 110 GLU A CA 1
ATOM 822 C C . GLU A 1 110 ? -16.918 -0.073 29.386 1.00 91.62 110 GLU A C 1
ATOM 824 O O . GLU A 1 110 ? -17.865 -0.697 29.880 1.00 91.62 110 GLU A O 1
ATOM 829 N N . LYS A 1 111 ? -16.377 0.983 30.002 1.00 94.00 111 LYS A N 1
ATOM 830 C CA . LYS A 1 111 ? -16.922 1.545 31.240 1.00 94.00 111 LYS A CA 1
ATOM 831 C C . LYS A 1 111 ? -18.302 2.159 31.001 1.00 94.00 111 LYS A C 1
ATOM 833 O O . LYS A 1 111 ? -19.239 1.823 31.724 1.00 94.00 111 LYS A O 1
ATOM 838 N N . LEU A 1 112 ? -18.450 2.971 29.955 1.00 94.06 112 LEU A N 1
ATOM 839 C CA . LEU A 1 112 ? -19.725 3.593 29.586 1.00 94.06 112 LEU A CA 1
ATOM 840 C C . LEU A 1 112 ? -20.800 2.551 29.256 1.00 94.06 112 LEU A C 1
ATOM 842 O O . LEU A 1 112 ? -21.933 2.675 29.715 1.00 94.06 112 LEU A O 1
ATOM 846 N N . LYS A 1 113 ? -20.451 1.470 28.545 1.00 92.75 113 LYS A N 1
ATOM 847 C CA . LYS A 1 113 ? -21.376 0.347 28.296 1.00 92.75 113 LYS A CA 1
ATOM 848 C C . LYS A 1 113 ? -21.878 -0.293 29.593 1.00 92.75 113 LYS A C 1
ATOM 850 O O . LYS A 1 113 ? -23.064 -0.594 29.714 1.00 92.75 113 LYS A O 1
ATOM 855 N N . ARG A 1 114 ? -20.996 -0.477 30.582 1.00 92.44 114 ARG A N 1
ATOM 856 C CA . ARG A 1 114 ? -21.373 -1.015 31.901 1.00 92.44 114 ARG A CA 1
ATOM 857 C C . ARG A 1 114 ? -22.271 -0.059 32.682 1.00 92.44 114 ARG A C 1
ATOM 859 O O . ARG A 1 114 ? -23.216 -0.510 33.327 1.00 92.44 114 ARG A O 1
ATOM 866 N N . GLU A 1 115 ? -21.992 1.238 32.643 1.00 93.69 115 GLU A N 1
ATOM 867 C CA . GLU A 1 115 ? -22.829 2.248 33.299 1.00 93.69 115 GLU A CA 1
ATOM 868 C C . GLU A 1 115 ? -24.217 2.341 32.659 1.00 93.69 115 GLU A C 1
ATOM 870 O O . GLU A 1 115 ? -25.215 2.392 33.380 1.00 93.69 115 GLU A O 1
ATOM 875 N N . LEU A 1 116 ? -24.297 2.253 31.329 1.00 94.25 116 LEU A N 1
ATOM 876 C CA . LEU A 1 116 ? -25.565 2.210 30.605 1.00 94.25 116 LEU A CA 1
ATOM 877 C C . LEU A 1 116 ? -26.415 1.004 31.030 1.00 94.25 116 LEU A C 1
ATOM 879 O O . LEU A 1 116 ? -27.584 1.177 31.366 1.00 94.25 116 LEU A O 1
ATOM 883 N N . LEU A 1 117 ? -25.821 -0.192 31.096 1.00 93.25 117 LEU A N 1
ATOM 884 C CA . LEU A 1 117 ? -26.509 -1.404 31.558 1.00 93.25 117 LEU A CA 1
ATOM 885 C C . LEU A 1 117 ? -27.017 -1.272 33.000 1.00 93.25 117 LEU A C 1
ATOM 887 O O . LEU A 1 117 ? -28.152 -1.642 33.296 1.00 93.25 117 LEU A O 1
ATOM 891 N N . LYS A 1 118 ? -26.208 -0.703 33.904 1.00 92.38 118 LYS A N 1
ATOM 892 C CA . LYS A 1 118 ? -26.628 -0.445 35.292 1.00 92.38 118 LYS A CA 1
ATOM 893 C C . LYS A 1 118 ? -27.779 0.554 35.367 1.00 92.38 118 LYS A C 1
ATOM 895 O O . LYS A 1 118 ? -28.700 0.358 36.155 1.00 92.38 118 LYS A O 1
ATOM 900 N N . SER A 1 119 ? -27.725 1.616 34.564 1.00 91.06 119 SER A N 1
ATOM 901 C CA . SER A 1 119 ? -28.796 2.609 34.482 1.00 91.06 119 SER A CA 1
ATOM 902 C C . SER A 1 119 ? -30.089 1.968 33.975 1.00 91.06 119 SER A C 1
ATOM 904 O O . SER A 1 119 ? -31.129 2.117 34.607 1.00 91.06 119 SER A O 1
ATOM 906 N N . GLN A 1 120 ? -30.019 1.165 32.909 1.00 92.00 120 GLN A N 1
ATOM 907 C CA . GLN A 1 120 ? -31.166 0.425 32.375 1.00 92.00 120 GLN A CA 1
ATOM 908 C C . GLN A 1 120 ? -31.782 -0.533 33.402 1.00 92.00 120 GLN A C 1
ATOM 910 O O . GLN A 1 120 ? -33.004 -0.576 33.528 1.00 92.00 120 GLN A O 1
ATOM 915 N N . ALA A 1 121 ? -30.961 -1.262 34.165 1.00 90.06 121 ALA A N 1
ATOM 916 C CA . ALA A 1 121 ? -31.449 -2.132 35.234 1.00 90.06 121 ALA A CA 1
ATOM 917 C C . ALA A 1 121 ? -32.193 -1.334 36.318 1.00 90.06 121 ALA A C 1
ATOM 919 O O . ALA A 1 121 ? -33.327 -1.664 36.648 1.00 90.06 121 ALA A O 1
ATOM 920 N N . ARG A 1 122 ? -31.612 -0.219 36.788 1.00 90.88 122 ARG A N 1
ATOM 921 C CA . ARG A 1 122 ? -32.264 0.669 37.768 1.00 90.88 122 ARG A CA 1
ATOM 922 C C . ARG A 1 122 ? -33.580 1.245 37.255 1.00 90.88 122 ARG A C 1
ATOM 924 O O . ARG A 1 122 ? -34.550 1.299 38.001 1.00 90.88 122 ARG A O 1
ATOM 931 N N . TRP A 1 123 ? -33.622 1.671 35.993 1.00 89.88 123 TRP A N 1
ATOM 932 C CA . TRP A 1 123 ? -34.849 2.163 35.365 1.00 89.88 123 TRP A CA 1
ATOM 933 C C . TRP A 1 123 ? -35.934 1.091 35.321 1.00 89.88 123 TRP A C 1
ATOM 935 O O . TRP A 1 123 ? -37.091 1.384 35.614 1.00 89.88 123 TRP A O 1
ATOM 945 N N . LYS A 1 124 ? -35.563 -0.149 34.996 1.00 89.44 124 LYS A N 1
ATOM 946 C CA . LYS A 1 124 ? -36.487 -1.282 34.984 1.00 89.44 124 LYS A CA 1
ATOM 947 C C . LYS A 1 124 ? -37.008 -1.604 36.386 1.00 89.44 124 LYS A C 1
ATOM 949 O O . LYS A 1 124 ? -38.204 -1.827 36.537 1.00 89.44 124 LYS A O 1
ATOM 954 N N . ASP A 1 125 ? -36.149 -1.565 37.401 1.00 88.75 125 ASP A N 1
ATOM 955 C CA . ASP A 1 125 ? -36.553 -1.782 38.794 1.00 88.75 125 ASP A CA 1
ATOM 956 C C . ASP A 1 125 ? -37.520 -0.695 39.279 1.00 88.75 125 ASP A C 1
ATOM 958 O O . ASP A 1 125 ? -38.563 -1.016 39.842 1.00 88.75 125 ASP A O 1
ATOM 962 N N . LEU A 1 126 ? -37.228 0.583 39.003 1.00 87.56 126 LEU A N 1
ATOM 963 C CA . LEU A 1 126 ? -38.119 1.700 39.343 1.00 87.56 126 LEU A CA 1
ATOM 964 C C . LEU A 1 126 ? -39.463 1.612 38.610 1.00 87.56 126 LEU A C 1
ATOM 966 O O . LEU A 1 126 ? -40.508 1.865 39.205 1.00 87.56 126 LEU A O 1
ATOM 970 N N . TYR A 1 127 ? -39.447 1.242 37.328 1.00 82.50 127 TYR A N 1
ATOM 971 C CA . TYR A 1 127 ? -40.665 1.029 36.548 1.00 82.50 127 TYR A CA 1
ATOM 972 C C . TYR A 1 127 ? -41.516 -0.106 37.135 1.00 82.50 127 TYR A C 1
ATOM 974 O O . TYR A 1 127 ? -42.716 0.068 37.335 1.00 82.50 127 TYR A O 1
ATOM 982 N N . ASN A 1 128 ? -40.890 -1.230 37.492 1.00 82.12 128 ASN A N 1
ATOM 983 C CA . ASN A 1 128 ? -41.571 -2.365 38.111 1.00 82.12 128 ASN A CA 1
ATOM 984 C C . ASN A 1 128 ? -42.119 -2.029 39.505 1.00 82.12 128 ASN A C 1
ATOM 986 O O . ASN A 1 128 ? -43.226 -2.436 39.828 1.00 82.12 128 ASN A O 1
ATOM 990 N N . GLN A 1 129 ? -41.388 -1.265 40.322 1.00 76.62 129 GLN A N 1
ATOM 991 C CA . G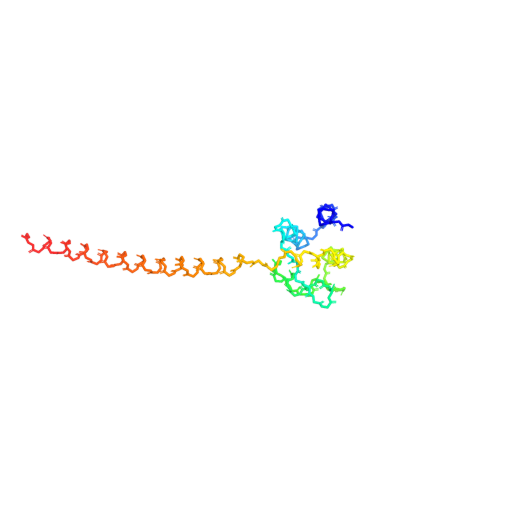LN A 1 129 ? -41.881 -0.805 41.625 1.00 76.62 129 GLN A CA 1
ATOM 992 C C . GLN A 1 129 ? -43.116 0.085 41.481 1.00 76.62 129 GLN A C 1
ATOM 994 O O . GLN A 1 129 ? -44.036 -0.024 42.281 1.00 76.62 129 GLN A O 1
ATOM 999 N N . ARG A 1 130 ? -43.166 0.930 40.446 1.00 68.44 130 ARG A N 1
ATOM 1000 C CA . ARG A 1 130 ? -44.323 1.793 40.185 1.00 68.44 130 ARG A CA 1
ATOM 1001 C C . ARG A 1 130 ? -45.567 1.008 39.754 1.00 68.44 130 ARG A C 1
ATOM 1003 O O . ARG A 1 130 ? -46.662 1.436 40.068 1.00 68.44 130 ARG A O 1
ATOM 1010 N N . LEU A 1 131 ? -45.390 -0.137 39.090 1.00 59.88 131 LEU A N 1
ATOM 1011 C CA . LEU A 1 131 ? -46.465 -1.062 38.699 1.00 59.88 131 LEU A CA 1
ATOM 1012 C C . LEU A 1 131 ? -47.005 -1.929 39.850 1.00 59.88 131 LEU A C 1
ATOM 1014 O O . LEU A 1 131 ? -48.054 -2.536 39.691 1.00 59.88 131 LEU A O 1
ATOM 1018 N N . ILE A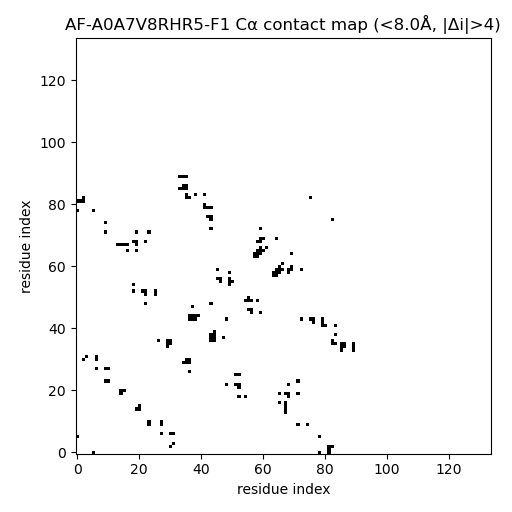 1 132 ? -46.283 -2.039 40.970 1.00 57.47 132 ILE A N 1
ATOM 1019 C CA . ILE A 1 132 ? -46.684 -2.850 42.138 1.00 57.47 132 ILE A CA 1
ATOM 1020 C C . ILE A 1 132 ? -47.500 -2.017 43.152 1.00 57.47 132 ILE A C 1
ATOM 1022 O O . ILE A 1 132 ? -48.059 -2.570 44.094 1.00 57.47 132 ILE A O 1
ATOM 1026 N N . VAL A 1 133 ? -47.555 -0.690 42.985 1.00 54.84 133 VAL A N 1
ATOM 1027 C CA . VAL A 1 133 ? -48.202 0.250 43.925 1.00 54.84 133 VAL A CA 1
ATOM 1028 C C . VAL A 1 133 ? -49.605 0.693 43.458 1.00 54.84 133 VAL A C 1
ATOM 1030 O O . VAL A 1 133 ? -50.254 1.459 44.166 1.00 54.84 133 VAL A O 1
ATOM 1033 N N . ASP A 1 134 ? -50.100 0.163 42.337 1.00 47.31 134 ASP A N 1
ATOM 1034 C CA . ASP A 1 134 ? -51.504 0.271 41.896 1.00 47.31 134 ASP A CA 1
ATOM 1035 C C . ASP A 1 134 ? -52.243 -1.065 42.110 1.00 47.31 134 ASP A C 1
ATOM 1037 O O . ASP A 1 134 ? -53.466 -1.030 42.384 1.00 47.31 134 ASP A O 1
#

Solvent-accessible surface area (backbone atoms only — not comparable to full-atom values): 7602 Å² total; per-residue (Å²): 130,56,71,66,60,50,43,54,52,58,72,67,54,88,56,87,47,70,66,30,48,48,41,50,52,53,52,45,50,38,54,73,70,58,47,51,74,60,63,54,95,73,30,70,32,52,62,61,53,16,59,78,61,72,51,59,56,56,42,58,38,88,99,70,30,46,68,51,39,34,51,53,49,50,56,50,40,78,44,25,70,54,44,52,59,34,45,80,78,48,77,57,82,55,57,63,52,47,50,54,49,50,54,48,52,52,52,52,51,56,50,51,54,53,51,50,54,51,49,53,50,50,52,50,50,53,54,53,55,60,67,71,75,117

Sequence (134 aa):
MDVNTLIEILLKMPVGNTKAIKLQKVVVEILRSGQSLMLHHGEVNLSSLAALVGCTRQCFYPGRGHDDMRAIVSLLNTHASVLANCVSSSTPPKLGKLNVSLHKVLSDNEKLKRELLKSQARWKDLYNQRLIVD

pLDDT: mean 84.67, std 13.38, range [43.41, 95.5]

Radius of gyration: 24.96 Å; Cα contacts (8 Å, |Δi|>4): 103; chains: 1; bounding box: 69×30×61 Å

Secondary structure (DSSP, 8-state):
--HHHHHHHHHHS---SHHHHHHHHHHHHHHHTTPPPPEETTEE-HHHHHHHHT--GGGGSTTTS-HHHHHHHHHHHHTHHHHHHTTTT---HHHHHHHHHHHHHHHHHHHHHHHHHHHHHHHHHHHHHHHS--

Mean predicted aligned error: 13.16 Å